Protein AF-A0A965CJX2-F1 (afdb_monomer_lite)

Structure (mmCIF, N/CA/C/O backbone):
data_AF-A0A965CJX2-F1
#
_entry.id   AF-A0A965CJX2-F1
#
loop_
_atom_site.group_PDB
_atom_site.id
_atom_site.type_symbol
_atom_site.label_atom_id
_atom_site.label_alt_id
_atom_site.label_comp_id
_atom_site.label_asym_id
_atom_site.label_entity_id
_atom_site.label_seq_id
_atom_site.pdbx_PDB_ins_code
_atom_site.Cartn_x
_atom_site.Cartn_y
_atom_site.Cartn_z
_atom_site.occupancy
_atom_site.B_iso_or_equiv
_atom_site.auth_seq_id
_atom_site.auth_comp_id
_atom_site.auth_asym_id
_atom_site.auth_atom_id
_atom_site.pdbx_PDB_model_num
ATOM 1 N N . MET A 1 1 ? 26.390 -4.598 -11.675 1.00 34.66 1 MET A N 1
ATOM 2 C CA . MET A 1 1 ? 26.257 -5.973 -11.149 1.00 34.66 1 MET A CA 1
ATOM 3 C C . MET A 1 1 ? 25.516 -5.869 -9.832 1.00 34.66 1 MET A C 1
ATOM 5 O O . MET A 1 1 ? 26.061 -5.291 -8.902 1.00 34.66 1 MET A O 1
ATOM 9 N N . SER A 1 2 ? 24.249 -6.276 -9.807 1.00 44.06 2 SER A N 1
ATOM 10 C CA . SER A 1 2 ? 23.392 -6.198 -8.620 1.00 44.06 2 SER A CA 1
ATOM 11 C C . SER A 1 2 ? 23.812 -7.259 -7.601 1.00 44.06 2 SER A C 1
ATOM 13 O O . SER A 1 2 ? 24.108 -8.387 -7.987 1.00 44.06 2 SER A O 1
ATOM 15 N N . ASP A 1 3 ? 23.876 -6.880 -6.325 1.00 39.28 3 ASP A N 1
ATOM 16 C CA . ASP A 1 3 ? 24.250 -7.756 -5.212 1.00 39.28 3 ASP A CA 1
ATOM 17 C C . ASP A 1 3 ? 23.237 -8.916 -5.068 1.00 39.28 3 ASP A C 1
ATOM 19 O O . ASP A 1 3 ? 22.048 -8.654 -4.859 1.00 39.28 3 ASP A O 1
ATOM 23 N N . PRO A 1 4 ? 23.661 -10.191 -5.164 1.00 43.41 4 PRO A N 1
ATOM 24 C CA . PRO A 1 4 ? 22.773 -11.342 -5.000 1.00 43.41 4 PRO A CA 1
ATOM 25 C C . PRO A 1 4 ? 22.139 -11.448 -3.599 1.00 43.41 4 PRO A C 1
ATOM 27 O O . PRO A 1 4 ? 21.150 -12.161 -3.438 1.00 43.41 4 PRO A O 1
ATOM 30 N N . HIS A 1 5 ? 22.626 -10.711 -2.593 1.00 48.47 5 HIS A N 1
ATOM 31 C CA . HIS A 1 5 ? 22.020 -10.661 -1.258 1.00 48.47 5 HIS A CA 1
ATOM 32 C C . HIS A 1 5 ? 20.822 -9.704 -1.138 1.00 48.47 5 HIS A C 1
ATOM 34 O O . HIS A 1 5 ? 20.085 -9.774 -0.148 1.00 48.47 5 HIS A O 1
ATOM 40 N N . LEU A 1 6 ? 20.559 -8.851 -2.140 1.00 49.12 6 LEU A N 1
ATOM 41 C CA . LEU A 1 6 ? 19.466 -7.868 -2.085 1.00 49.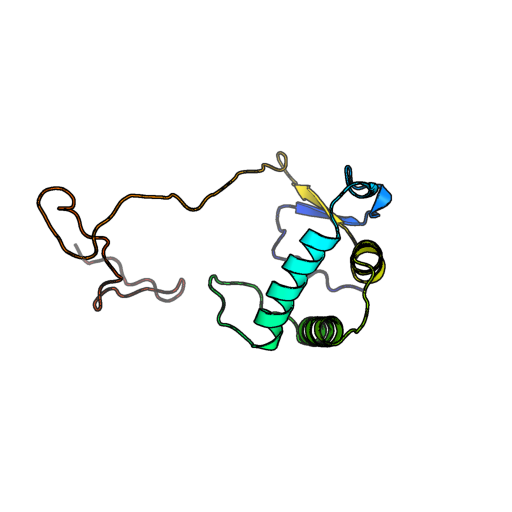12 6 LEU A CA 1
ATOM 42 C C . LEU A 1 6 ? 18.064 -8.515 -2.042 1.00 49.12 6 LEU A C 1
ATOM 44 O O . LEU A 1 6 ? 17.111 -7.897 -1.569 1.00 49.12 6 LEU A O 1
ATOM 48 N N . TYR A 1 7 ? 17.940 -9.775 -2.479 1.00 50.34 7 TYR A N 1
ATOM 49 C CA . TYR A 1 7 ? 16.669 -10.500 -2.611 1.00 50.34 7 TYR A CA 1
ATOM 50 C C . TYR A 1 7 ? 16.459 -11.604 -1.566 1.00 50.34 7 TYR A C 1
ATOM 52 O O . TYR A 1 7 ? 15.606 -12.469 -1.748 1.00 50.34 7 TYR A O 1
ATOM 60 N N . SER A 1 8 ? 17.161 -11.563 -0.424 1.00 46.91 8 SER A N 1
ATOM 61 C CA . SER A 1 8 ? 17.016 -12.576 0.642 1.00 46.91 8 SER A CA 1
ATOM 62 C C . SER A 1 8 ? 15.588 -12.712 1.212 1.00 46.91 8 SER A C 1
ATOM 64 O O . SER A 1 8 ? 15.339 -13.618 1.996 1.00 46.91 8 SER A O 1
ATOM 66 N N . ALA A 1 9 ? 14.663 -11.799 0.887 1.00 54.06 9 ALA A N 1
ATOM 67 C CA . ALA A 1 9 ? 13.250 -11.881 1.277 1.00 54.06 9 ALA A CA 1
ATOM 68 C C . ALA A 1 9 ? 12.400 -12.767 0.342 1.00 54.06 9 ALA A C 1
ATOM 70 O O . ALA A 1 9 ? 11.237 -13.012 0.641 1.00 54.06 9 ALA A O 1
ATOM 71 N N . LEU A 1 10 ? 12.959 -13.241 -0.774 1.00 62.50 10 LEU A N 1
ATOM 72 C CA . LEU A 1 10 ? 12.283 -14.080 -1.766 1.00 62.50 10 LEU A CA 1
ATOM 73 C C . LEU A 1 10 ? 12.950 -15.458 -1.855 1.00 62.50 10 LEU A C 1
ATOM 75 O O . LEU A 1 10 ? 13.205 -15.965 -2.939 1.00 62.50 10 LEU A O 1
ATOM 79 N N . ILE A 1 11 ? 13.263 -16.077 -0.712 1.00 68.50 11 ILE A N 1
ATOM 80 C CA . ILE A 1 11 ? 13.914 -17.403 -0.679 1.00 68.50 11 ILE A CA 1
ATOM 81 C C . ILE A 1 11 ? 13.111 -18.446 -1.483 1.00 68.50 11 ILE A C 1
ATOM 83 O O . ILE A 1 11 ? 13.707 -19.330 -2.104 1.00 68.50 11 ILE A O 1
ATOM 87 N N . ASP A 1 12 ? 11.790 -18.271 -1.573 1.00 83.62 12 ASP A N 1
ATOM 88 C CA . ASP A 1 12 ? 10.862 -19.187 -2.244 1.00 83.62 12 ASP A CA 1
ATOM 89 C C . ASP A 1 12 ? 10.286 -18.661 -3.571 1.00 83.62 12 ASP A C 1
ATOM 91 O O . ASP A 1 12 ? 9.309 -19.211 -4.085 1.00 83.62 12 ASP A O 1
ATOM 95 N N . ALA A 1 13 ? 10.886 -17.622 -4.159 1.00 89.75 13 ALA A N 1
ATOM 96 C CA . ALA A 1 13 ? 10.461 -17.097 -5.454 1.00 89.75 13 ALA A CA 1
ATOM 97 C C . ALA A 1 13 ? 11.639 -16.642 -6.324 1.00 89.75 13 ALA A C 1
ATOM 99 O O . ALA A 1 13 ? 12.656 -16.157 -5.837 1.00 89.75 13 ALA A O 1
ATOM 100 N N . GLU A 1 14 ? 11.479 -16.776 -7.634 1.00 91.06 14 GLU A N 1
ATOM 101 C CA . GLU A 1 14 ? 12.372 -16.219 -8.643 1.00 91.06 14 GLU A CA 1
ATOM 102 C C . GLU A 1 14 ? 11.806 -14.895 -9.166 1.00 91.06 14 GLU A C 1
ATOM 104 O O . GLU A 1 14 ? 10.589 -14.689 -9.208 1.00 91.06 14 GLU A O 1
ATOM 109 N N . LEU A 1 15 ? 12.699 -13.980 -9.546 1.00 93.00 15 LEU A N 1
ATOM 110 C CA . LEU A 1 15 ? 12.342 -12.709 -10.167 1.00 93.00 15 LEU A CA 1
ATOM 111 C C . LEU A 1 15 ? 12.770 -12.717 -11.628 1.00 93.00 15 LEU A C 1
ATOM 113 O O . LEU A 1 15 ? 13.961 -12.781 -11.928 1.00 93.00 15 LEU A O 1
ATOM 117 N N . GLU A 1 16 ? 11.803 -12.587 -12.526 1.00 93.19 16 GLU A N 1
ATOM 118 C CA . GLU A 1 16 ? 12.041 -12.467 -13.961 1.00 93.19 16 GLU A CA 1
ATOM 119 C C . GLU A 1 16 ? 11.791 -11.009 -14.388 1.00 93.19 16 GLU A C 1
ATOM 121 O O . GLU A 1 16 ? 10.675 -10.513 -14.201 1.00 93.19 16 GLU A O 1
ATOM 126 N N . PRO A 1 17 ? 12.793 -10.283 -14.923 1.00 94.75 17 PRO A N 1
ATOM 127 C CA . PRO A 1 17 ? 12.564 -8.959 -15.496 1.00 94.75 17 PRO A CA 1
ATOM 128 C C . PRO A 1 17 ? 11.501 -9.019 -16.597 1.00 94.75 17 PRO A C 1
ATOM 130 O O . PRO A 1 17 ? 11.506 -9.930 -17.421 1.00 94.75 17 PRO A O 1
ATOM 133 N N . THR A 1 18 ? 10.609 -8.036 -16.638 1.00 95.56 18 THR A N 1
ATOM 134 C CA . THR A 1 18 ? 9.604 -7.895 -17.698 1.00 95.56 18 THR A CA 1
ATOM 135 C C . THR A 1 18 ? 9.471 -6.427 -18.092 1.00 95.56 18 THR A C 1
ATOM 137 O O . THR A 1 18 ? 10.103 -5.550 -17.507 1.00 95.56 18 THR A O 1
ATOM 140 N N . ASP A 1 19 ? 8.616 -6.155 -19.069 1.00 96.12 19 ASP A N 1
ATOM 141 C CA . ASP A 1 19 ? 8.222 -4.814 -19.471 1.00 96.12 19 ASP A CA 1
ATOM 142 C C . ASP A 1 19 ? 6.775 -4.515 -19.072 1.00 96.12 19 ASP A C 1
ATOM 144 O O . ASP A 1 19 ? 5.930 -5.412 -18.993 1.00 96.12 19 ASP A O 1
ATOM 148 N N . PHE A 1 20 ? 6.462 -3.230 -18.906 1.00 96.94 20 PHE A N 1
ATOM 149 C CA . PHE A 1 20 ? 5.110 -2.759 -18.592 1.00 96.94 20 PHE A CA 1
ATOM 150 C C . PHE A 1 20 ? 4.062 -3.162 -19.640 1.00 96.94 20 PHE A C 1
ATOM 152 O O . PHE A 1 20 ? 2.916 -3.430 -19.296 1.00 96.94 20 PHE A O 1
ATOM 159 N N . HIS A 1 21 ? 4.438 -3.269 -20.919 1.00 94.81 21 HIS A N 1
ATOM 160 C CA . HIS A 1 21 ? 3.507 -3.687 -21.974 1.00 94.81 21 HIS A CA 1
ATOM 161 C C . HIS A 1 21 ? 3.062 -5.155 -21.849 1.00 94.81 21 HIS A C 1
ATOM 163 O O . HIS A 1 21 ? 2.014 -5.513 -22.381 1.00 94.81 21 HIS A O 1
ATOM 169 N N . ASN A 1 22 ? 3.824 -5.984 -21.127 1.00 95.75 22 ASN A N 1
ATOM 170 C CA . ASN A 1 22 ? 3.473 -7.376 -20.839 1.00 95.75 22 ASN A CA 1
ATOM 171 C C . ASN A 1 22 ? 2.567 -7.514 -19.606 1.00 95.75 22 ASN A C 1
ATOM 173 O O . ASN A 1 22 ? 2.073 -8.605 -19.320 1.00 95.75 22 ASN A O 1
ATOM 177 N N . MET A 1 23 ? 2.336 -6.429 -18.860 1.00 95.12 23 MET A N 1
ATOM 178 C CA . MET A 1 23 ? 1.441 -6.429 -17.709 1.00 95.12 23 MET A CA 1
ATOM 179 C C . MET A 1 23 ? -0.006 -6.269 -18.178 1.00 95.12 23 MET A C 1
ATOM 181 O O . MET A 1 23 ? -0.408 -5.226 -18.702 1.00 95.12 23 MET A O 1
ATOM 185 N N . ALA A 1 24 ? -0.807 -7.314 -17.975 1.00 95.50 24 ALA A N 1
ATOM 186 C CA . ALA A 1 24 ? -2.232 -7.274 -18.275 1.00 95.50 24 ALA A CA 1
ATOM 187 C C . ALA A 1 24 ? -2.905 -6.105 -17.535 1.00 95.50 24 ALA A C 1
ATOM 189 O O . ALA A 1 24 ? -2.693 -5.910 -16.342 1.00 95.50 24 ALA A O 1
ATOM 190 N N . GLY A 1 25 ? -3.708 -5.321 -18.256 1.00 96.00 25 GLY A N 1
ATOM 191 C CA . GLY A 1 25 ? -4.410 -4.159 -17.706 1.00 96.00 25 GLY A CA 1
ATOM 192 C C . GLY A 1 25 ? -3.606 -2.856 -17.688 1.00 96.00 25 GLY A C 1
ATOM 193 O O . GLY A 1 25 ? -4.236 -1.804 -17.675 1.00 96.00 25 GLY A O 1
ATOM 194 N N . TRP A 1 26 ? -2.268 -2.889 -17.815 1.00 97.19 26 TRP A N 1
ATOM 195 C CA . TRP A 1 26 ? -1.415 -1.697 -17.676 1.00 97.19 26 TRP A CA 1
ATOM 196 C C . TRP 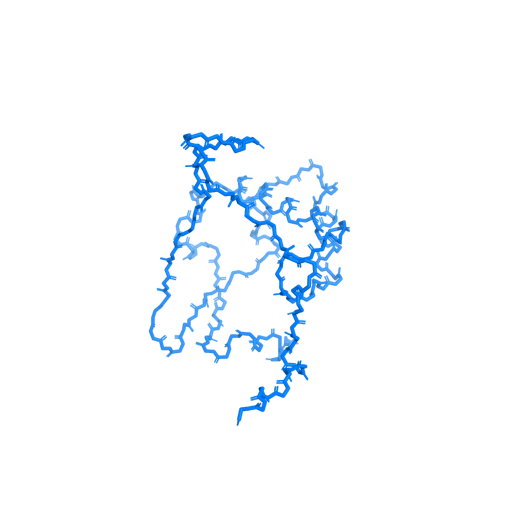A 1 26 ? -1.888 -0.514 -18.517 1.00 97.19 26 TRP A C 1
ATOM 198 O O . TRP A 1 26 ? -2.113 0.565 -17.997 1.00 97.19 26 TRP A O 1
ATOM 208 N N . ALA A 1 27 ? -2.123 -0.711 -19.817 1.00 96.44 27 ALA A N 1
ATOM 209 C CA . ALA A 1 27 ? -2.488 0.388 -20.712 1.00 96.44 27 ALA A CA 1
ATOM 210 C C . ALA A 1 27 ? -3.803 1.109 -20.347 1.00 96.44 27 ALA A C 1
ATOM 212 O O . ALA A 1 27 ? -3.981 2.251 -20.770 1.00 96.44 27 ALA A O 1
ATOM 213 N N . HIS A 1 28 ? -4.697 0.452 -19.602 1.00 96.88 28 HIS A N 1
ATOM 214 C CA . HIS A 1 28 ? -6.030 0.951 -19.251 1.00 96.88 28 HIS A CA 1
ATOM 215 C C . HIS A 1 28 ? -6.164 1.325 -17.768 1.00 96.88 28 HIS A C 1
ATOM 217 O O . HIS A 1 28 ? -7.237 1.764 -17.364 1.00 96.88 28 HIS A O 1
ATOM 223 N N . ASP A 1 29 ? -5.112 1.135 -16.968 1.00 96.75 29 ASP A N 1
ATOM 224 C CA . ASP A 1 29 ? -5.143 1.389 -15.529 1.00 96.75 29 ASP A CA 1
ATOM 225 C C . ASP A 1 29 ? -5.206 2.894 -15.202 1.00 96.75 29 ASP A C 1
ATOM 227 O O . ASP A 1 29 ? -4.748 3.744 -15.983 1.00 96.75 29 ASP A O 1
ATOM 231 N N . ASP A 1 30 ? -5.735 3.240 -14.027 1.00 97.88 30 ASP A N 1
ATOM 232 C CA . ASP A 1 30 ? -5.721 4.620 -13.535 1.00 97.88 30 ASP A CA 1
ATOM 233 C C . ASP A 1 30 ? -4.395 4.934 -12.834 1.00 97.88 30 ASP A C 1
ATOM 235 O O . ASP A 1 30 ? -4.239 4.917 -11.611 1.00 97.88 30 ASP A O 1
ATOM 239 N N . HIS A 1 31 ? -3.410 5.294 -13.649 1.00 98.19 31 HIS A N 1
ATOM 240 C CA . HIS A 1 31 ? -2.080 5.640 -13.168 1.00 98.19 31 HIS A CA 1
ATOM 241 C C . HIS A 1 31 ? -2.077 6.894 -12.282 1.00 98.19 31 HIS A C 1
ATOM 243 O O . HIS A 1 31 ? -1.136 7.080 -11.510 1.00 98.19 31 HIS A O 1
ATOM 249 N N . ARG A 1 32 ? -3.090 7.773 -12.381 1.00 97.88 32 ARG A N 1
ATOM 250 C CA . ARG A 1 32 ? -3.184 8.974 -11.533 1.00 97.88 32 ARG A CA 1
ATOM 251 C C . ARG A 1 32 ? -3.518 8.586 -10.100 1.00 97.88 32 ARG A C 1
ATOM 253 O O . ARG A 1 32 ? -2.950 9.176 -9.179 1.00 97.88 32 ARG A O 1
ATOM 260 N N . ASP A 1 33 ? -4.387 7.598 -9.913 1.00 97.75 33 ASP A N 1
ATOM 261 C CA . ASP A 1 33 ? -4.725 7.086 -8.586 1.00 97.75 33 ASP A CA 1
ATOM 262 C C . ASP A 1 33 ? -3.517 6.386 -7.946 1.00 97.75 33 ASP A C 1
ATOM 264 O O . ASP A 1 33 ? -3.068 6.768 -6.862 1.00 97.75 33 ASP A O 1
ATOM 268 N N . ALA A 1 34 ? -2.868 5.477 -8.683 1.00 96.94 34 ALA A N 1
ATOM 269 C CA . ALA A 1 34 ? -1.636 4.822 -8.236 1.00 96.94 34 ALA A CA 1
ATOM 270 C C . ALA A 1 34 ? -0.526 5.829 -7.870 1.00 96.94 34 ALA A C 1
ATOM 272 O O . ALA A 1 34 ? 0.152 5.687 -6.848 1.00 96.94 34 ALA A O 1
ATOM 273 N N . PHE A 1 35 ? -0.351 6.883 -8.673 1.00 98.00 35 PHE A N 1
ATOM 274 C CA . PHE A 1 35 ? 0.623 7.939 -8.395 1.00 98.00 35 PHE A CA 1
ATOM 275 C C . PHE A 1 35 ? 0.246 8.775 -7.166 1.00 98.00 35 PHE A C 1
ATOM 277 O O . PHE A 1 35 ? 1.109 9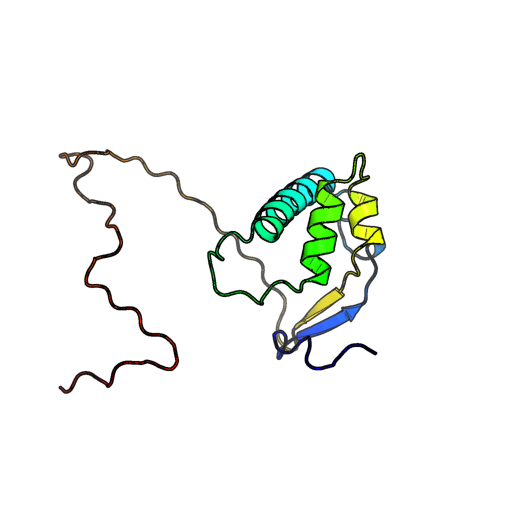.107 -6.357 1.00 98.00 35 PHE A O 1
ATOM 284 N N . THR A 1 36 ? -1.041 9.054 -6.963 1.00 97.56 36 THR A N 1
ATOM 285 C CA . THR A 1 36 ? -1.534 9.736 -5.759 1.00 97.56 36 THR A CA 1
ATOM 286 C C . THR A 1 36 ? -1.219 8.930 -4.495 1.00 97.56 36 THR A C 1
ATOM 288 O O . THR A 1 36 ? -0.777 9.492 -3.490 1.00 97.56 36 THR A O 1
ATOM 291 N N . VAL A 1 37 ? -1.380 7.604 -4.542 1.00 96.88 37 VAL A N 1
ATOM 292 C CA . VAL A 1 37 ? -0.983 6.703 -3.448 1.00 96.88 37 VAL A CA 1
ATOM 293 C C . VAL A 1 37 ? 0.533 6.719 -3.241 1.00 96.88 37 VAL A C 1
ATOM 295 O O . VAL A 1 37 ? 0.988 6.826 -2.100 1.00 96.88 37 VAL A O 1
ATOM 298 N N . PHE A 1 38 ? 1.322 6.695 -4.320 1.00 97.06 38 PHE A N 1
ATOM 299 C CA . PHE A 1 38 ? 2.779 6.811 -4.235 1.00 97.06 38 PHE A CA 1
ATOM 300 C C . PHE A 1 38 ? 3.213 8.096 -3.512 1.00 97.06 38 PHE A C 1
ATOM 302 O O . PHE A 1 38 ? 4.070 8.034 -2.631 1.00 97.06 38 PHE A O 1
ATOM 309 N N . LEU A 1 39 ? 2.599 9.247 -3.816 1.00 97.38 39 LEU A N 1
ATOM 310 C CA . LEU A 1 39 ? 2.919 10.521 -3.160 1.00 97.38 39 LEU A CA 1
ATOM 311 C C . LEU A 1 39 ? 2.654 10.490 -1.646 1.00 97.38 39 LEU A C 1
ATOM 313 O O . LEU A 1 39 ? 3.466 11.009 -0.881 1.00 97.38 39 LEU A O 1
ATOM 317 N N . LYS A 1 40 ? 1.585 9.820 -1.192 1.00 96.75 40 LYS A N 1
ATOM 318 C CA . LYS A 1 40 ? 1.322 9.621 0.248 1.00 96.75 40 LYS A CA 1
ATOM 319 C C . LYS A 1 40 ? 2.439 8.820 0.923 1.00 96.75 40 LYS A C 1
ATOM 321 O O . LYS A 1 40 ? 2.866 9.151 2.027 1.00 96.75 40 LYS A O 1
ATOM 326 N N . SER A 1 41 ? 2.935 7.771 0.263 1.00 93.81 41 SER A N 1
ATOM 327 C CA . SER A 1 41 ? 4.090 7.014 0.760 1.00 93.81 41 SER A CA 1
ATOM 328 C C . SER A 1 41 ? 5.377 7.842 0.727 1.00 93.81 41 SER A C 1
ATOM 330 O O . SER A 1 41 ? 6.151 7.789 1.679 1.00 93.81 41 SER A O 1
ATOM 332 N N . ALA A 1 42 ? 5.600 8.630 -0.327 1.00 96.25 42 ALA A N 1
ATOM 333 C CA . ALA A 1 42 ? 6.757 9.511 -0.449 1.00 96.25 42 ALA A CA 1
ATOM 334 C C . ALA A 1 42 ? 6.813 10.537 0.693 1.00 96.25 42 ALA A C 1
ATOM 336 O O . ALA A 1 42 ? 7.870 10.707 1.296 1.00 96.25 42 ALA A O 1
ATOM 337 N N . GLU A 1 43 ? 5.681 11.158 1.040 1.00 97.12 43 GLU A N 1
ATOM 338 C CA . GLU A 1 43 ? 5.572 12.084 2.174 1.00 97.12 43 GLU A CA 1
ATOM 339 C C . GLU A 1 43 ? 5.970 11.396 3.488 1.00 97.12 43 GLU A C 1
ATOM 341 O O . GLU A 1 43 ? 6.885 11.851 4.175 1.00 97.12 43 GLU A O 1
ATOM 346 N N . ALA A 1 44 ? 5.370 10.240 3.793 1.00 94.38 44 ALA A N 1
ATOM 347 C CA . ALA A 1 44 ? 5.687 9.480 5.003 1.00 94.38 44 ALA A CA 1
ATOM 348 C C . ALA A 1 44 ? 7.173 9.076 5.083 1.00 94.38 44 ALA A C 1
ATOM 350 O O . ALA A 1 44 ? 7.783 9.135 6.155 1.00 94.38 44 ALA A O 1
ATOM 351 N N . ILE A 1 45 ? 7.769 8.703 3.945 1.00 93.75 45 ILE A N 1
ATOM 352 C CA . ILE A 1 45 ? 9.190 8.361 3.832 1.00 93.75 45 ILE A CA 1
ATOM 353 C C . ILE A 1 45 ? 10.069 9.587 4.086 1.00 93.75 45 ILE A C 1
ATOM 355 O O . ILE A 1 45 ? 11.044 9.492 4.833 1.00 93.75 45 ILE A O 1
ATOM 359 N N . VAL A 1 46 ? 9.765 10.734 3.482 1.00 96.38 46 VAL A N 1
ATOM 360 C CA . VAL A 1 46 ? 10.555 11.962 3.655 1.00 96.38 46 VAL A CA 1
ATOM 361 C C . VAL A 1 46 ? 10.474 12.461 5.096 1.00 96.38 46 VAL A C 1
ATOM 363 O O . VAL A 1 46 ? 11.505 12.780 5.687 1.00 96.38 46 VAL A O 1
ATOM 366 N N . GLU A 1 47 ? 9.285 12.424 5.692 1.00 95.69 47 GLU A N 1
ATOM 367 C CA . GLU A 1 47 ? 9.042 12.825 7.081 1.00 95.69 47 GLU A CA 1
ATOM 368 C C . GLU A 1 47 ? 9.567 11.829 8.120 1.00 95.69 47 GLU A C 1
ATOM 370 O O . GLU A 1 47 ? 9.594 12.145 9.308 1.00 95.69 47 GLU A O 1
ATOM 375 N N . ARG A 1 48 ? 10.005 10.635 7.696 1.00 91.56 48 ARG A N 1
ATOM 376 C CA . ARG A 1 48 ? 10.446 9.552 8.591 1.00 91.56 48 ARG A CA 1
ATOM 377 C C . ARG A 1 48 ? 9.365 9.180 9.605 1.00 91.56 48 ARG A C 1
ATOM 379 O O . ARG A 1 48 ? 9.660 8.972 10.784 1.00 91.56 48 ARG A O 1
ATOM 386 N N . ARG A 1 49 ? 8.113 9.098 9.144 1.00 92.00 49 ARG A N 1
ATOM 387 C CA . ARG A 1 49 ? 7.014 8.615 9.985 1.00 92.00 49 ARG A CA 1
ATOM 388 C C . ARG A 1 49 ? 7.363 7.212 10.505 1.00 92.00 49 ARG A C 1
ATOM 390 O O . ARG A 1 49 ? 7.953 6.430 9.758 1.00 92.00 49 ARG A O 1
ATOM 397 N N . PRO A 1 50 ? 7.043 6.901 11.771 1.00 85.19 50 PRO A N 1
ATOM 398 C CA . PRO A 1 50 ? 7.340 5.595 12.339 1.00 85.19 50 PRO A CA 1
ATOM 399 C C . PRO A 1 50 ? 6.613 4.499 11.558 1.00 85.19 50 PRO A C 1
ATOM 401 O O . PRO A 1 50 ? 5.439 4.647 11.207 1.00 85.19 50 PRO A O 1
ATOM 404 N N . ASP A 1 51 ? 7.308 3.393 11.307 1.00 79.12 51 ASP A N 1
ATOM 405 C CA . ASP A 1 51 ? 6.716 2.248 10.632 1.00 79.12 51 ASP A CA 1
ATOM 406 C C . ASP A 1 51 ? 5.620 1.622 11.504 1.00 79.12 51 ASP A C 1
ATOM 408 O O . ASP A 1 51 ? 5.825 1.322 12.680 1.00 79.12 51 ASP A O 1
ATOM 412 N N . LEU A 1 52 ? 4.454 1.364 10.908 1.00 76.75 52 LEU A N 1
ATOM 413 C CA . LEU A 1 52 ? 3.352 0.663 11.583 1.00 76.75 52 LEU A CA 1
ATOM 414 C C . LEU A 1 52 ? 3.630 -0.841 11.759 1.00 76.75 52 LEU A C 1
ATOM 416 O O . LEU A 1 52 ? 2.970 -1.515 12.545 1.00 76.75 52 LEU A O 1
ATOM 420 N N . ARG A 1 53 ? 4.585 -1.379 10.994 1.00 73.56 53 ARG A N 1
ATOM 421 C CA . ARG A 1 53 ? 4.987 -2.789 10.973 1.00 73.56 53 ARG A CA 1
ATOM 422 C C . ARG A 1 53 ? 6.464 -2.890 10.627 1.00 73.56 53 ARG A C 1
ATOM 424 O O . ARG A 1 53 ? 6.944 -2.095 9.827 1.00 73.56 53 ARG A O 1
ATOM 431 N N . ALA A 1 54 ? 7.160 -3.885 11.174 1.00 67.88 54 ALA A N 1
ATOM 432 C CA . ALA A 1 54 ? 8.564 -4.122 10.849 1.00 67.88 54 ALA A CA 1
ATOM 433 C C . ALA A 1 54 ? 8.744 -4.240 9.325 1.00 67.88 54 ALA A C 1
ATOM 435 O O . ALA A 1 54 ? 8.178 -5.126 8.681 1.00 67.88 54 ALA A O 1
ATOM 436 N N . ALA A 1 55 ? 9.508 -3.315 8.755 1.00 71.75 55 ALA A N 1
ATOM 437 C CA . ALA A 1 55 ? 9.799 -3.244 7.335 1.00 71.75 55 ALA A CA 1
ATOM 438 C C . ALA A 1 55 ? 11.313 -3.166 7.117 1.00 71.75 55 ALA A C 1
ATOM 440 O O . ALA A 1 55 ? 12.098 -2.948 8.041 1.00 71.75 55 ALA A O 1
ATOM 441 N N . ARG A 1 56 ? 11.744 -3.369 5.870 1.00 77.81 56 ARG A N 1
ATOM 442 C CA . ARG A 1 56 ? 13.125 -3.071 5.481 1.00 77.81 56 ARG A CA 1
ATOM 443 C C . ARG A 1 56 ? 13.332 -1.560 5.589 1.00 77.81 56 ARG A C 1
ATOM 445 O O . ARG A 1 56 ? 12.489 -0.793 5.130 1.00 77.81 56 ARG A O 1
ATOM 452 N N . ASN A 1 57 ? 14.484 -1.148 6.115 1.00 83.00 57 ASN A N 1
ATOM 453 C CA . ASN A 1 57 ? 14.873 0.258 6.115 1.00 83.00 57 ASN A CA 1
ATOM 454 C C . ASN A 1 57 ? 14.840 0.820 4.690 1.00 83.00 57 ASN A C 1
ATOM 456 O O . ASN A 1 57 ? 15.420 0.232 3.775 1.00 83.00 57 ASN A O 1
ATOM 460 N N . VAL A 1 58 ? 14.204 1.978 4.520 1.00 86.88 58 VAL A N 1
ATOM 461 C CA . VAL A 1 58 ? 14.177 2.681 3.235 1.00 86.88 58 VAL A CA 1
ATOM 462 C C . VAL A 1 58 ? 15.581 3.209 2.917 1.00 86.88 58 VAL A C 1
ATOM 464 O O . VAL A 1 58 ? 16.096 4.036 3.681 1.00 86.88 58 VAL A O 1
ATOM 467 N N . PRO A 1 59 ? 16.212 2.779 1.805 1.00 91.00 59 PRO A N 1
ATOM 468 C CA . PRO A 1 59 ? 17.533 3.263 1.426 1.00 91.00 59 PRO A CA 1
ATOM 469 C C . PRO A 1 59 ? 17.523 4.770 1.160 1.00 91.00 59 PRO A C 1
ATOM 471 O O . PRO A 1 59 ? 16.591 5.300 0.553 1.00 91.00 59 PRO A O 1
ATOM 474 N N . GLU A 1 60 ? 18.594 5.464 1.542 1.00 93.81 60 GLU A N 1
ATOM 475 C CA . GLU A 1 60 ? 18.698 6.917 1.351 1.00 93.81 60 GLU A CA 1
ATOM 476 C C . GLU A 1 60 ? 18.528 7.379 -0.112 1.00 93.81 60 GLU A C 1
ATOM 478 O O . GLU A 1 60 ? 17.851 8.383 -0.334 1.00 93.81 60 GLU A O 1
ATOM 483 N N . PRO A 1 61 ? 19.031 6.658 -1.139 1.00 94.88 61 PRO A N 1
ATOM 484 C CA . PRO A 1 61 ? 18.737 7.005 -2.530 1.00 94.88 61 PRO A CA 1
ATOM 485 C C . PRO A 1 61 ? 17.237 7.032 -2.852 1.00 94.88 61 PRO A C 1
ATOM 487 O O . PRO A 1 61 ? 16.786 7.928 -3.559 1.00 94.88 61 PRO A O 1
ATOM 490 N N . PHE A 1 62 ? 16.454 6.100 -2.295 1.00 93.94 62 PHE A N 1
ATOM 491 C CA . PHE A 1 62 ? 15.006 6.064 -2.504 1.00 93.94 62 PHE A CA 1
ATOM 492 C C . PHE A 1 62 ? 14.303 7.221 -1.787 1.00 93.94 62 PHE A C 1
ATOM 494 O O . PHE A 1 62 ? 13.369 7.810 -2.324 1.00 93.94 62 PHE A O 1
ATOM 501 N N . ARG A 1 63 ? 14.787 7.608 -0.600 1.00 95.81 63 ARG A N 1
ATOM 502 C CA . ARG A 1 63 ? 14.281 8.786 0.119 1.00 95.81 63 ARG A CA 1
ATOM 503 C C . ARG A 1 63 ? 14.500 10.075 -0.673 1.00 95.81 63 ARG A C 1
ATOM 505 O O . ARG A 1 63 ? 13.587 10.891 -0.760 1.00 95.81 63 ARG A O 1
ATOM 512 N N . ARG A 1 64 ? 15.681 10.252 -1.275 1.00 97.19 64 ARG A N 1
ATOM 513 C CA . ARG A 1 64 ? 15.951 11.403 -2.152 1.00 97.19 64 ARG A CA 1
ATOM 514 C C . ARG A 1 64 ? 15.038 11.409 -3.374 1.00 97.19 64 ARG A C 1
ATOM 516 O O . ARG A 1 64 ? 14.421 12.430 -3.645 1.00 97.19 64 ARG A O 1
ATOM 523 N N . PHE A 1 65 ? 14.881 10.264 -4.034 1.00 96.94 65 PHE A N 1
ATOM 524 C CA . PHE A 1 65 ? 13.951 10.111 -5.155 1.00 96.94 65 PHE A CA 1
ATOM 525 C C . PHE A 1 65 ? 12.503 10.482 -4.775 1.00 96.94 65 PHE A C 1
ATOM 527 O O . PHE A 1 65 ? 11.827 11.201 -5.511 1.00 96.94 65 PHE A O 1
ATOM 534 N N . ALA A 1 66 ? 12.038 10.058 -3.596 1.00 97.19 66 ALA A N 1
ATOM 535 C CA . ALA A 1 66 ? 10.729 10.438 -3.066 1.00 97.19 66 ALA A CA 1
ATOM 536 C C . ALA A 1 66 ? 10.608 11.962 -2.860 1.00 97.19 66 ALA A C 1
ATOM 538 O O . ALA A 1 66 ? 9.622 12.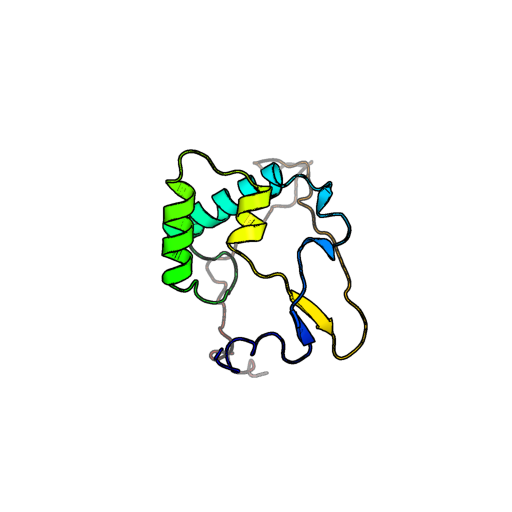563 -3.286 1.00 97.19 66 ALA A O 1
ATOM 539 N N . ALA A 1 67 ? 11.627 12.601 -2.276 1.00 97.88 67 ALA A N 1
ATOM 540 C CA . ALA A 1 67 ? 11.661 14.053 -2.086 1.00 97.88 67 ALA A CA 1
ATOM 541 C C . ALA A 1 67 ? 11.680 14.827 -3.416 1.00 97.88 67 ALA A C 1
ATOM 543 O O . ALA A 1 67 ? 10.985 15.830 -3.560 1.00 97.88 67 ALA A O 1
ATOM 544 N N . GLU A 1 68 ? 12.451 14.373 -4.402 1.00 97.25 68 GLU A N 1
ATOM 545 C CA . GLU A 1 68 ? 12.481 14.965 -5.744 1.00 97.25 68 GLU A CA 1
ATOM 546 C C . GLU A 1 68 ? 11.117 14.855 -6.431 1.00 97.25 68 GLU A C 1
ATOM 548 O O . GLU A 1 68 ? 10.639 15.826 -7.017 1.00 97.25 68 GLU A O 1
ATOM 553 N N . THR A 1 69 ? 10.456 13.703 -6.290 1.00 97.31 69 THR A N 1
ATOM 554 C CA . THR A 1 69 ? 9.120 13.466 -6.850 1.00 97.31 69 THR A CA 1
ATOM 555 C C . THR A 1 69 ? 8.078 14.412 -6.247 1.00 97.31 69 THR A C 1
ATOM 557 O O . THR A 1 69 ? 7.287 14.988 -6.989 1.00 97.31 69 THR A O 1
ATOM 560 N N . LEU A 1 70 ? 8.103 14.635 -4.926 1.00 97.38 70 LEU A N 1
ATOM 561 C CA . LEU A 1 70 ? 7.197 15.573 -4.243 1.00 97.38 70 LEU A CA 1
ATOM 562 C C . LEU A 1 70 ? 7.386 17.033 -4.690 1.00 97.38 70 LEU A C 1
ATOM 564 O O . LEU A 1 70 ? 6.435 17.808 -4.681 1.00 97.38 70 LEU A O 1
ATOM 568 N N . ASN A 1 71 ? 8.604 17.411 -5.086 1.00 96.44 71 ASN A N 1
ATOM 569 C CA . ASN A 1 71 ? 8.933 18.773 -5.517 1.00 96.44 71 ASN A CA 1
ATOM 570 C C . ASN A 1 71 ? 8.715 19.012 -7.024 1.00 96.44 71 ASN A C 1
ATOM 572 O O . ASN A 1 71 ? 8.889 20.136 -7.510 1.00 96.44 71 ASN A O 1
ATOM 576 N N . ALA A 1 72 ? 8.367 17.977 -7.788 1.00 93.94 72 ALA A N 1
ATOM 577 C CA . ALA A 1 72 ? 8.175 18.088 -9.225 1.00 93.94 72 ALA A CA 1
ATOM 578 C C . ALA A 1 72 ? 6.871 18.831 -9.564 1.00 93.94 72 ALA A C 1
ATOM 580 O O . ALA A 1 72 ? 5.805 18.550 -9.027 1.00 93.94 72 ALA A O 1
ATOM 581 N N . LYS A 1 73 ? 6.942 19.776 -10.510 1.00 88.44 73 LYS A N 1
ATOM 582 C CA . LYS A 1 73 ? 5.798 20.635 -10.875 1.00 88.44 73 LYS A CA 1
ATOM 583 C C . LYS A 1 73 ? 4.736 19.929 -11.713 1.00 88.44 73 LYS A C 1
ATOM 585 O O . LYS A 1 73 ? 3.559 20.269 -11.645 1.00 88.44 73 LYS A O 1
ATOM 590 N N . THR A 1 74 ? 5.151 19.012 -12.578 1.00 92.06 74 THR A N 1
ATOM 591 C CA . THR A 1 74 ? 4.249 18.279 -13.468 1.00 92.06 74 THR A CA 1
ATOM 592 C C . THR A 1 74 ? 4.851 16.916 -13.740 1.00 92.06 74 THR A C 1
ATOM 594 O O . THR A 1 74 ? 5.999 16.820 -14.172 1.00 92.06 74 THR A O 1
ATOM 597 N N . ILE A 1 75 ? 4.072 15.871 -13.481 1.00 94.75 75 ILE A N 1
ATOM 598 C CA . ILE A 1 75 ? 4.442 14.484 -13.729 1.00 94.75 75 ILE A CA 1
ATOM 599 C C . ILE A 1 75 ? 3.298 13.833 -14.501 1.00 94.75 75 ILE A C 1
ATOM 601 O O . ILE A 1 75 ? 2.145 13.924 -14.089 1.00 94.75 75 ILE A O 1
ATOM 605 N N . GLU A 1 76 ? 3.628 13.181 -15.617 1.00 97.69 76 GLU A N 1
ATOM 606 C CA . GLU A 1 76 ? 2.705 12.283 -16.313 1.00 97.69 76 GLU A CA 1
ATOM 607 C C . GLU A 1 76 ? 2.745 10.910 -15.614 1.00 97.69 76 GLU A C 1
ATOM 609 O O . GLU A 1 76 ? 3.792 10.253 -15.658 1.00 97.69 76 GLU A O 1
ATOM 614 N N . PRO A 1 77 ? 1.671 10.468 -14.932 1.00 97.69 77 PRO A N 1
ATOM 615 C CA . PRO A 1 77 ? 1.746 9.343 -13.996 1.00 97.69 77 PRO A CA 1
ATOM 616 C C . PRO A 1 77 ? 2.155 8.013 -14.621 1.00 97.69 77 PRO A C 1
ATOM 618 O O . PRO A 1 77 ? 2.951 7.275 -14.047 1.00 97.69 77 PRO A O 1
ATOM 621 N N . ARG A 1 78 ? 1.678 7.714 -15.831 1.00 97.81 78 ARG A N 1
ATOM 622 C CA . ARG A 1 78 ? 2.084 6.489 -16.527 1.00 97.81 78 ARG A CA 1
ATOM 623 C C . ARG A 1 78 ? 3.577 6.507 -16.861 1.00 97.81 78 ARG A C 1
ATOM 625 O O . ARG A 1 78 ? 4.294 5.556 -16.564 1.00 97.81 78 ARG A O 1
ATOM 632 N N . GLN A 1 79 ? 4.060 7.623 -17.412 1.00 97.56 79 GLN A N 1
ATOM 633 C CA . GLN A 1 79 ? 5.478 7.787 -17.750 1.00 97.56 79 GLN A CA 1
ATOM 634 C C . GLN A 1 79 ? 6.373 7.802 -16.508 1.00 97.56 79 GLN A C 1
ATOM 636 O O . GLN A 1 79 ? 7.535 7.413 -16.596 1.00 97.56 79 GLN A O 1
ATOM 641 N N . PHE A 1 80 ? 5.862 8.249 -15.359 1.00 97.75 80 PHE A N 1
ATOM 642 C CA . PHE A 1 80 ? 6.589 8.189 -14.095 1.00 97.75 80 PHE A CA 1
ATOM 643 C C . PHE A 1 80 ? 6.966 6.753 -13.740 1.00 97.75 80 PHE A C 1
ATOM 645 O O . PHE A 1 80 ? 8.140 6.486 -13.484 1.00 97.75 80 PHE A O 1
ATOM 652 N N . PHE A 1 81 ? 6.010 5.827 -13.779 1.00 97.81 81 PHE A N 1
ATOM 653 C CA . PHE A 1 81 ? 6.302 4.426 -13.497 1.00 97.81 81 PHE A CA 1
ATOM 654 C C . PHE A 1 81 ? 7.202 3.809 -14.574 1.00 97.81 81 PHE A C 1
ATOM 656 O O . PHE A 1 81 ? 8.223 3.215 -14.235 1.00 97.81 81 PHE A O 1
ATOM 663 N N . GLU A 1 82 ? 6.894 4.042 -15.855 1.00 97.56 82 GLU A N 1
ATOM 664 C CA . GLU A 1 82 ? 7.655 3.488 -16.988 1.00 97.56 82 GLU A CA 1
ATOM 665 C C . GLU A 1 82 ? 9.126 3.941 -17.026 1.00 97.56 82 GLU A C 1
ATOM 667 O O . GLU A 1 82 ? 9.980 3.203 -17.512 1.00 97.56 82 GLU A O 1
ATOM 672 N N . ARG A 1 83 ? 9.447 5.138 -16.514 1.00 96.56 83 ARG A N 1
ATOM 673 C CA . ARG A 1 83 ? 10.821 5.675 -16.510 1.00 96.56 83 ARG A CA 1
ATOM 674 C C . ARG A 1 83 ? 11.618 5.353 -15.254 1.00 96.56 83 ARG A C 1
ATOM 676 O O . ARG A 1 83 ? 12.840 5.269 -15.334 1.00 96.56 83 ARG A O 1
ATOM 683 N N . ASN A 1 84 ? 10.957 5.253 -14.102 1.00 96.75 84 ASN A N 1
ATOM 684 C CA . ASN A 1 84 ? 11.646 5.187 -12.810 1.00 96.75 84 ASN A CA 1
ATOM 685 C C . ASN A 1 84 ? 11.650 3.785 -12.191 1.00 96.75 84 ASN A C 1
ATOM 687 O O . ASN A 1 84 ? 12.356 3.561 -11.208 1.00 96.75 84 ASN A O 1
ATOM 691 N N . PHE A 1 85 ? 10.883 2.842 -12.745 1.00 96.12 85 PHE A N 1
ATOM 692 C CA . PHE A 1 85 ? 10.754 1.491 -12.211 1.00 96.12 85 PHE A CA 1
ATOM 693 C C . PHE A 1 85 ? 11.008 0.444 -13.292 1.00 96.12 85 PHE A C 1
ATOM 695 O O . PHE A 1 85 ? 10.711 0.640 -14.467 1.00 96.12 85 PHE A O 1
ATOM 702 N N . THR A 1 86 ? 11.532 -0.702 -12.867 1.00 95.50 86 THR A N 1
ATOM 703 C CA . THR A 1 86 ? 11.649 -1.899 -13.700 1.00 95.50 86 THR A CA 1
ATOM 704 C C . THR A 1 86 ? 10.693 -2.946 -13.143 1.00 95.50 86 THR A C 1
ATOM 706 O O . THR A 1 86 ? 10.854 -3.324 -11.978 1.00 95.50 86 THR A O 1
ATOM 709 N N . PRO A 1 87 ? 9.689 -3.400 -13.909 1.00 96.62 87 PRO A N 1
ATOM 710 C CA . PRO A 1 87 ? 8.782 -4.420 -13.424 1.00 96.62 87 PRO A CA 1
ATOM 711 C C . PRO A 1 87 ? 9.473 -5.788 -13.426 1.00 96.62 87 PRO A C 1
ATOM 713 O O . PRO A 1 87 ? 10.233 -6.135 -14.329 1.00 96.62 87 PRO A O 1
ATOM 716 N N . TYR A 1 88 ? 9.184 -6.576 -12.394 1.00 95.56 88 TYR A N 1
ATOM 717 C CA . TYR A 1 88 ? 9.619 -7.963 -12.275 1.00 95.56 88 TYR A CA 1
ATOM 718 C C . TYR A 1 88 ? 8.399 -8.844 -12.058 1.00 95.56 88 TYR A C 1
ATOM 720 O O . TYR A 1 88 ? 7.536 -8.542 -11.230 1.00 95.56 88 TYR A O 1
ATOM 728 N N . LYS A 1 89 ? 8.347 -9.962 -12.773 1.00 92.81 89 LYS A N 1
ATOM 729 C CA . LYS A 1 89 ? 7.408 -11.040 -12.507 1.00 92.81 89 LYS A CA 1
ATOM 730 C C . LYS A 1 89 ? 7.946 -11.880 -11.353 1.00 92.81 89 LYS A C 1
ATOM 732 O O . LYS A 1 89 ? 9.079 -12.351 -11.396 1.00 92.81 89 LYS A O 1
ATOM 737 N N . ILE A 1 90 ? 7.121 -12.058 -10.326 1.00 92.94 90 ILE A N 1
ATOM 738 C CA . ILE A 1 90 ? 7.429 -12.910 -9.175 1.00 92.94 90 ILE A CA 1
ATOM 739 C C . ILE A 1 90 ? 6.925 -14.319 -9.490 1.00 92.94 90 ILE A C 1
ATOM 741 O O . ILE A 1 90 ? 5.724 -14.513 -9.687 1.00 92.94 90 ILE A O 1
ATOM 745 N N . ILE A 1 91 ? 7.832 -15.293 -9.548 1.00 91.69 91 ILE A N 1
ATOM 746 C CA . ILE A 1 91 ? 7.534 -16.692 -9.871 1.00 91.69 91 ILE A CA 1
ATOM 747 C C . ILE A 1 91 ? 7.779 -17.542 -8.621 1.00 91.69 91 ILE A C 1
ATOM 749 O O . ILE A 1 91 ? 8.933 -17.765 -8.260 1.00 91.69 91 ILE A O 1
ATOM 753 N N . PRO A 1 92 ? 6.728 -18.019 -7.930 1.00 91.31 92 PRO A N 1
ATOM 754 C CA . PRO A 1 92 ? 6.894 -18.929 -6.802 1.00 91.31 92 PRO A CA 1
ATOM 755 C C . PRO A 1 92 ? 7.585 -20.226 -7.238 1.00 91.31 92 PRO A C 1
ATOM 757 O O . PRO A 1 92 ? 7.248 -20.784 -8.281 1.00 91.31 92 PRO A O 1
ATOM 760 N N . LYS A 1 93 ? 8.504 -20.752 -6.420 1.00 90.44 93 LYS A N 1
ATOM 761 C CA . LYS A 1 93 ? 9.137 -22.062 -6.678 1.00 90.44 93 LYS A CA 1
ATOM 762 C C . LYS A 1 93 ? 8.142 -23.221 -6.599 1.00 90.44 93 LYS A C 1
ATOM 764 O O . LYS A 1 93 ? 8.361 -24.269 -7.201 1.00 90.44 93 LYS A O 1
ATOM 769 N N . GLN A 1 94 ? 7.076 -23.050 -5.818 1.00 87.69 94 GLN A N 1
ATOM 770 C CA . GLN A 1 94 ? 5.994 -24.015 -5.651 1.00 87.69 94 GLN A CA 1
ATOM 771 C C . GLN A 1 94 ? 4.651 -23.285 -5.562 1.00 87.69 94 GLN A C 1
ATOM 773 O O . GLN A 1 94 ? 4.565 -22.193 -5.003 1.00 87.69 94 GLN A O 1
ATOM 778 N N . GLY A 1 95 ? 3.594 -23.916 -6.077 1.00 87.62 95 GLY A N 1
ATOM 779 C CA . GLY A 1 95 ? 2.243 -23.353 -6.070 1.00 87.62 95 GLY A CA 1
ATOM 780 C C . GLY A 1 95 ? 2.065 -22.177 -7.036 1.00 87.62 95 GLY A C 1
ATOM 781 O O . GLY A 1 95 ? 2.790 -22.034 -8.018 1.00 87.62 95 GLY A O 1
ATOM 782 N N . SER A 1 96 ? 1.060 -21.348 -6.767 1.00 89.06 96 SER A N 1
ATOM 783 C CA . SER A 1 96 ? 0.744 -20.138 -7.530 1.00 89.06 96 SER A CA 1
ATOM 784 C C . SER A 1 96 ? 0.551 -18.951 -6.590 1.00 89.06 96 SER A C 1
ATOM 786 O O . SER A 1 96 ? 0.304 -19.130 -5.398 1.00 89.06 96 SER A O 1
ATOM 788 N N . GLY A 1 97 ? 0.615 -17.730 -7.129 1.00 86.75 97 GLY A N 1
ATOM 789 C CA . GLY A 1 97 ? 0.197 -16.541 -6.385 1.00 86.75 97 GLY A CA 1
ATOM 790 C C . GLY A 1 97 ? -1.265 -16.649 -5.936 1.00 86.75 97 GLY A C 1
ATOM 791 O O . GLY A 1 97 ? -2.089 -17.259 -6.620 1.00 86.75 97 GLY A O 1
ATOM 792 N N . PHE A 1 98 ? -1.580 -16.059 -4.785 1.00 89.56 98 PHE A N 1
ATOM 793 C CA . PHE A 1 98 ? -2.924 -16.029 -4.216 1.00 89.56 98 PHE A CA 1
ATOM 794 C C . PHE A 1 98 ? -3.217 -14.628 -3.681 1.00 89.56 98 PHE A C 1
ATOM 796 O O . PHE A 1 98 ? -2.401 -14.059 -2.957 1.00 89.56 98 PHE A O 1
ATOM 803 N N . LEU A 1 99 ? -4.364 -14.066 -4.062 1.00 93.31 99 LEU A N 1
ATOM 804 C CA . LEU A 1 99 ? -4.792 -12.727 -3.668 1.00 93.31 99 LEU A CA 1
ATOM 805 C C . LEU A 1 99 ? -5.939 -12.831 -2.662 1.00 93.31 99 LEU A C 1
ATOM 807 O O . LEU A 1 99 ? -6.946 -13.485 -2.928 1.00 93.31 99 LEU A O 1
ATOM 811 N N . THR A 1 100 ? -5.794 -12.146 -1.532 1.00 95.50 100 THR A N 1
ATOM 812 C CA . THR A 1 100 ? -6.850 -11.953 -0.534 1.00 95.50 100 THR A CA 1
ATOM 813 C C . THR A 1 100 ? -7.187 -10.470 -0.403 1.00 95.50 100 THR A C 1
ATOM 815 O O . THR A 1 100 ? -6.469 -9.611 -0.914 1.00 95.50 100 THR A O 1
ATOM 818 N N . GLY A 1 101 ? -8.291 -10.164 0.277 1.00 95.62 101 GLY A N 1
ATOM 819 C CA . GLY A 1 101 ? -8.697 -8.797 0.593 1.00 95.62 101 GLY A CA 1
ATOM 820 C C . GLY A 1 101 ? -8.903 -8.619 2.092 1.00 95.62 101 GLY A C 1
ATOM 821 O O . GLY A 1 101 ? -9.333 -9.544 2.780 1.00 95.62 101 GLY A O 1
ATOM 822 N N . TYR A 1 102 ? -8.613 -7.419 2.580 1.00 95.88 102 TYR A N 1
ATOM 823 C CA . TYR A 1 102 ? -8.998 -6.949 3.907 1.00 95.88 102 TYR A CA 1
ATOM 824 C C . TYR A 1 102 ? -9.803 -5.654 3.749 1.00 95.88 102 TYR A C 1
ATOM 826 O O . TYR A 1 102 ? -9.691 -4.973 2.730 1.00 95.88 102 TYR A O 1
ATOM 834 N N . TYR A 1 103 ? -10.616 -5.320 4.746 1.00 95.25 103 TYR A N 1
ATOM 835 C CA . TYR A 1 103 ? -11.373 -4.072 4.793 1.00 95.25 103 TYR A CA 1
ATOM 836 C C . TYR A 1 103 ? -11.427 -3.554 6.231 1.00 95.25 103 TYR A C 1
ATOM 838 O O . TYR A 1 103 ? -11.115 -4.288 7.172 1.00 95.25 103 TYR A O 1
ATOM 846 N N . GLU A 1 104 ? -11.805 -2.291 6.396 1.00 96.31 104 GLU A N 1
ATOM 847 C CA . GLU A 1 104 ? -12.088 -1.696 7.700 1.00 96.31 104 GLU A CA 1
ATOM 848 C C . GLU A 1 104 ? -13.592 -1.838 7.992 1.00 96.31 104 GLU A C 1
ATOM 850 O O . GLU A 1 104 ? -14.402 -1.288 7.243 1.00 96.31 104 GLU A O 1
ATOM 855 N N . PRO A 1 105 ? -14.006 -2.625 9.004 1.00 96.00 105 PRO A N 1
ATOM 856 C CA . PRO A 1 105 ? -15.418 -2.812 9.303 1.00 96.00 105 PRO A CA 1
ATOM 857 C C . PRO A 1 105 ? -16.022 -1.583 9.984 1.00 96.00 105 PRO A C 1
ATOM 859 O O . PRO A 1 105 ? -15.448 -1.028 10.918 1.00 96.00 105 PRO A O 1
ATOM 862 N N . GLU A 1 106 ? -17.239 -1.227 9.580 1.00 96.69 106 GLU A N 1
ATOM 863 C CA . GLU A 1 106 ? -18.044 -0.210 10.255 1.00 96.69 106 GLU A CA 1
ATOM 864 C C . GLU A 1 106 ? -18.967 -0.868 11.287 1.00 96.69 106 GLU A C 1
ATOM 866 O O . GLU A 1 106 ? -19.731 -1.783 10.970 1.00 96.69 106 GLU A O 1
ATOM 871 N N . ILE A 1 107 ? -18.887 -0.414 12.541 1.00 95.00 107 ILE A N 1
ATOM 872 C CA . ILE A 1 107 ? -19.648 -0.972 13.664 1.00 95.00 107 ILE A CA 1
ATOM 873 C C . ILE A 1 107 ? -20.265 0.181 14.457 1.00 95.00 107 ILE A C 1
ATOM 875 O O . ILE A 1 107 ? -19.582 1.148 14.795 1.00 95.00 107 ILE A O 1
ATOM 879 N N . ALA A 1 108 ? -21.557 0.080 14.777 1.00 97.06 108 ALA A N 1
ATOM 880 C C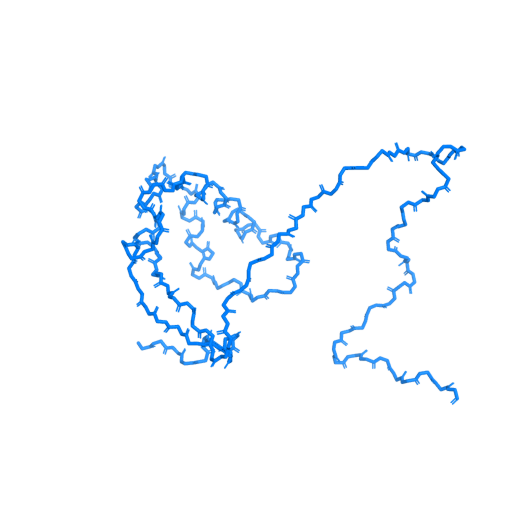A . ALA A 1 108 ? -22.213 1.040 15.660 1.00 97.06 108 ALA A CA 1
ATOM 881 C C . ALA A 1 108 ? -21.619 0.961 17.075 1.00 97.06 108 ALA A C 1
ATOM 883 O O . ALA A 1 108 ? -21.400 -0.128 17.606 1.00 97.06 108 ALA A O 1
ATOM 884 N N . GLY A 1 109 ? -21.400 2.113 17.704 1.00 95.94 109 GLY A N 1
ATOM 885 C CA . GLY A 1 109 ? -20.802 2.186 19.031 1.00 95.94 109 GLY A CA 1
ATOM 886 C C . GLY A 1 109 ? -21.252 3.408 19.822 1.00 95.94 109 GLY A C 1
ATOM 887 O O . GLY A 1 109 ? -21.874 4.326 19.290 1.00 95.94 109 GLY A O 1
ATOM 888 N N . SER A 1 110 ? -20.897 3.415 21.105 1.00 97.25 110 SER A N 1
ATOM 889 C CA . SER A 1 110 ? -21.116 4.530 22.024 1.00 97.25 110 SER A CA 1
ATOM 890 C C . SER A 1 110 ? -19.809 4.889 22.727 1.00 97.25 110 SER A C 1
ATOM 892 O O . SER A 1 110 ? -19.034 4.006 23.091 1.00 97.25 110 SER A O 1
ATOM 894 N N . LEU A 1 111 ? -19.573 6.188 22.948 1.00 97.00 111 LEU A N 1
ATOM 895 C CA . LEU A 1 111 ? -18.423 6.676 23.724 1.00 97.00 111 LEU A CA 1
ATOM 896 C C . LEU A 1 111 ? -18.566 6.400 25.232 1.00 97.00 111 LEU A C 1
ATOM 898 O O . LEU A 1 111 ? -17.578 6.452 25.960 1.00 97.00 111 LEU A O 1
ATOM 902 N N . SER A 1 112 ? -19.781 6.115 25.709 1.00 96.81 112 SER A N 1
ATOM 903 C CA . SER A 1 112 ? -20.074 5.731 27.093 1.00 96.81 112 SER A CA 1
ATOM 904 C C . SER A 1 112 ? -20.844 4.412 27.152 1.00 96.81 112 SER A C 1
ATOM 906 O O . SER A 1 112 ? -21.707 4.139 26.314 1.00 96.81 112 SER A O 1
ATOM 908 N N . GLN A 1 113 ? -20.546 3.588 28.157 1.00 97.44 113 GLN A N 1
ATOM 909 C CA . GLN A 1 113 ? -21.230 2.311 28.358 1.00 97.44 113 GLN A CA 1
ATOM 910 C C . GLN A 1 113 ? -22.709 2.532 28.709 1.00 97.44 113 GLN A C 1
ATOM 912 O O . GLN A 1 113 ? -23.044 3.397 29.519 1.00 97.44 113 GLN A O 1
ATOM 917 N N . ASN A 1 114 ? -23.592 1.730 28.117 1.00 97.38 114 ASN A N 1
ATOM 918 C CA . ASN A 1 114 ? -25.022 1.695 28.430 1.00 97.38 114 ASN A CA 1
ATOM 919 C C . ASN A 1 114 ? -25.602 0.293 28.150 1.00 97.38 114 ASN A C 1
ATOM 921 O O . ASN A 1 114 ? -24.850 -0.637 27.860 1.00 97.38 114 ASN A O 1
ATOM 925 N N . SER A 1 115 ? -26.925 0.129 28.269 1.00 97.44 115 SER A N 1
ATOM 926 C CA . SER A 1 115 ? -27.600 -1.159 28.046 1.00 97.44 115 SER A CA 1
ATOM 927 C C . SER A 1 115 ? -27.434 -1.699 26.626 1.00 97.44 115 SER A C 1
ATOM 929 O O . SER A 1 115 ? -27.362 -2.914 26.456 1.00 97.44 115 SER A O 1
ATOM 931 N N . ASP A 1 116 ? -27.351 -0.814 25.632 1.00 97.62 116 ASP A N 1
ATOM 932 C CA . ASP A 1 116 ? -27.282 -1.170 24.212 1.00 97.62 116 ASP A CA 1
ATOM 933 C C . ASP A 1 116 ? -25.829 -1.406 23.763 1.00 97.62 116 ASP A C 1
ATOM 935 O O . ASP A 1 116 ? -25.573 -2.199 22.860 1.00 97.62 116 ASP A O 1
ATOM 939 N N . PHE A 1 117 ? -24.862 -0.775 24.444 1.00 97.81 117 PHE A N 1
ATOM 940 C CA . PHE A 1 117 ? -23.420 -0.922 24.212 1.00 97.81 117 PHE A CA 1
ATOM 941 C C . PHE A 1 117 ? -22.682 -1.341 25.503 1.00 97.81 117 PHE A C 1
ATOM 943 O O . PHE A 1 117 ? -21.951 -0.534 26.091 1.00 97.81 117 PHE A O 1
ATOM 950 N N . PRO A 1 118 ? -22.862 -2.591 25.983 1.00 97.25 118 PRO A N 1
ATOM 951 C CA . PRO A 1 118 ? -22.316 -3.026 27.269 1.00 97.25 118 PRO A CA 1
ATOM 952 C C . PRO A 1 118 ? -20.846 -3.478 27.210 1.00 97.25 118 PRO A C 1
ATOM 954 O O . PRO A 1 118 ? -20.230 -3.611 28.267 1.00 97.25 118 PRO A O 1
ATOM 957 N N . VAL A 1 119 ? -20.284 -3.727 26.019 1.00 97.31 119 VAL A N 1
ATOM 958 C CA . VAL A 1 119 ? -18.926 -4.275 25.830 1.00 97.31 119 VAL A CA 1
ATOM 959 C C . VAL A 1 119 ? -17.949 -3.171 25.399 1.00 97.31 119 VAL A C 1
ATOM 961 O O . VAL A 1 119 ? -18.186 -2.538 24.370 1.00 97.31 119 VAL A O 1
ATOM 964 N N . PRO A 1 120 ? -16.845 -2.933 26.134 1.00 96.50 120 PRO A N 1
ATOM 965 C CA . PRO A 1 120 ? -15.868 -1.911 25.770 1.00 96.50 120 PRO A CA 1
ATOM 966 C C . PRO A 1 120 ? -14.902 -2.386 24.675 1.00 96.50 120 PRO A C 1
ATOM 968 O O . PRO A 1 120 ? -14.526 -3.557 24.617 1.00 96.50 120 PRO A O 1
ATOM 971 N N . VAL A 1 121 ? -14.405 -1.440 23.874 1.00 95.69 121 VAL A N 1
ATOM 972 C CA . VAL A 1 121 ? -13.196 -1.633 23.061 1.00 95.69 121 VAL A CA 1
ATOM 973 C C . VAL A 1 121 ? -11.987 -1.351 23.952 1.00 95.69 121 VAL A C 1
ATOM 975 O O . VAL A 1 121 ? -11.764 -0.215 24.369 1.00 95.69 121 VAL A O 1
ATOM 978 N N . LEU A 1 122 ? -11.232 -2.394 24.296 1.00 95.38 122 LEU A N 1
ATOM 979 C CA . LEU A 1 122 ? -10.099 -2.283 25.215 1.00 95.38 122 LEU A CA 1
ATOM 980 C C . LEU A 1 122 ? -8.855 -1.751 24.496 1.00 95.38 122 LEU A C 1
ATOM 982 O O . LEU A 1 122 ? -8.458 -2.262 23.450 1.00 95.38 122 LEU A O 1
ATOM 986 N N . GLY A 1 123 ? -8.215 -0.743 25.090 1.00 94.12 123 GLY A N 1
ATOM 987 C CA . GLY A 1 123 ? -6.870 -0.326 24.699 1.00 94.12 123 GLY A CA 1
ATOM 988 C C . GLY A 1 123 ? -5.806 -1.337 25.140 1.00 94.12 123 GLY A C 1
ATOM 989 O O . GLY A 1 123 ? -6.087 -2.295 25.861 1.00 94.12 123 GLY A O 1
ATOM 990 N N . ARG A 1 124 ? -4.552 -1.105 24.740 1.00 93.12 124 ARG A N 1
ATOM 991 C CA . ARG A 1 124 ? -3.415 -1.906 25.214 1.00 93.12 124 ARG A CA 1
ATOM 992 C C . ARG A 1 124 ? -3.243 -1.736 26.740 1.00 93.12 124 ARG A C 1
ATOM 994 O O . ARG A 1 124 ? -3.099 -0.595 27.177 1.00 93.12 124 ARG A O 1
ATOM 1001 N N . PRO A 1 125 ? -3.203 -2.816 27.544 1.00 95.06 125 PRO A N 1
ATOM 1002 C CA . PRO A 1 125 ? -2.937 -2.719 28.982 1.00 95.06 125 PRO A CA 1
ATOM 1003 C C . PRO A 1 125 ? -1.542 -2.154 29.298 1.00 95.06 125 PRO A C 1
ATOM 1005 O O . PRO A 1 125 ? -0.578 -2.434 28.581 1.00 95.06 125 PRO A O 1
ATOM 1008 N N . ASN A 1 126 ? -1.421 -1.390 30.390 1.00 93.69 126 ASN A N 1
ATOM 1009 C CA . ASN A 1 126 ? -0.154 -0.770 30.819 1.00 93.69 126 ASN A CA 1
ATOM 1010 C C . ASN A 1 126 ? 0.893 -1.791 31.292 1.00 93.69 126 ASN A C 1
ATOM 1012 O O . ASN A 1 126 ? 2.088 -1.516 31.250 1.00 93.69 126 ASN A O 1
ATOM 1016 N N . ASP A 1 127 ? 0.444 -2.954 31.753 1.00 92.44 127 ASP A N 1
ATOM 1017 C CA . ASP A 1 127 ? 1.255 -4.079 32.218 1.00 92.44 127 ASP A CA 1
ATOM 1018 C C . ASP A 1 127 ? 1.526 -5.116 31.113 1.00 92.44 127 ASP A C 1
ATOM 1020 O O . ASP A 1 127 ? 2.187 -6.126 31.359 1.00 92.44 127 ASP A O 1
ATOM 1024 N N . LEU A 1 128 ? 1.067 -4.871 29.877 1.00 89.62 128 LEU A N 1
ATOM 1025 C CA . LEU A 1 128 ? 1.324 -5.771 28.757 1.00 89.62 128 LEU A CA 1
ATOM 1026 C C . LEU A 1 128 ? 2.779 -5.644 28.284 1.00 89.62 128 LEU A C 1
ATOM 1028 O O . LEU A 1 128 ? 3.129 -4.747 27.506 1.00 89.62 128 LEU A O 1
ATOM 1032 N N . VAL A 1 129 ? 3.613 -6.593 28.704 1.00 86.25 129 VAL A N 1
ATOM 1033 C CA . VAL A 1 129 ? 5.000 -6.738 28.248 1.00 86.25 129 VAL A CA 1
ATOM 1034 C C . VAL A 1 129 ? 5.035 -7.434 26.883 1.00 86.25 129 VAL A C 1
ATOM 1036 O O . VAL A 1 129 ? 4.428 -8.485 26.691 1.00 86.25 129 VAL A O 1
ATOM 1039 N N . SER A 1 130 ? 5.749 -6.846 25.918 1.00 82.38 130 SER A N 1
ATOM 1040 C CA . SER A 1 130 ? 6.033 -7.474 24.621 1.00 82.38 130 SER A CA 1
ATOM 1041 C C . SER A 1 130 ? 7.482 -7.934 24.573 1.00 82.38 130 SER A C 1
ATOM 1043 O O . SER A 1 130 ? 8.390 -7.161 24.871 1.00 82.38 130 SER A O 1
ATOM 1045 N N . PHE A 1 131 ? 7.688 -9.174 24.152 1.00 81.62 131 PHE A N 1
ATOM 1046 C CA . PHE A 1 131 ? 9.009 -9.765 24.000 1.00 81.62 131 PHE A CA 1
ATOM 1047 C C . PHE A 1 131 ? 9.410 -9.772 22.527 1.00 81.62 131 PHE A C 1
ATOM 1049 O O . PHE A 1 131 ? 8.605 -10.099 21.655 1.00 81.62 131 PHE A O 1
ATOM 1056 N N . GLY A 1 132 ? 10.649 -9.366 22.250 1.00 72.06 132 GLY A N 1
ATOM 1057 C CA . GLY A 1 132 ? 11.247 -9.542 20.928 1.00 72.06 132 GLY A CA 1
ATOM 1058 C C . GLY A 1 132 ? 11.655 -11.004 20.702 1.00 72.06 132 GLY A C 1
ATOM 1059 O O . GLY A 1 132 ? 11.777 -11.742 21.679 1.00 72.06 132 GLY A O 1
ATOM 1060 N N . PRO A 1 133 ? 11.924 -11.416 19.450 1.00 70.50 133 PRO A N 1
ATOM 1061 C CA . PRO A 1 133 ? 12.329 -12.789 19.123 1.00 70.50 133 PRO A CA 1
ATOM 1062 C C . PRO A 1 133 ? 13.508 -13.302 19.970 1.00 70.50 133 PRO A C 1
ATOM 1064 O O . PRO A 1 133 ? 13.483 -14.436 20.439 1.00 70.50 133 PRO A O 1
ATOM 1067 N N . ASP A 1 134 ? 14.485 -12.433 20.248 1.00 77.31 134 ASP A N 1
ATOM 1068 C CA . ASP A 1 134 ? 15.694 -12.768 21.018 1.00 77.31 134 ASP A CA 1
ATOM 1069 C C . ASP A 1 134 ? 15.521 -12.633 22.542 1.00 77.31 134 ASP A C 1
ATOM 1071 O O . ASP A 1 134 ? 16.433 -12.941 23.303 1.00 77.31 134 ASP A O 1
ATOM 1075 N N . ASN A 1 135 ? 14.353 -12.171 22.998 1.00 75.38 135 ASN A N 1
ATOM 1076 C CA . ASN A 1 135 ? 14.047 -11.896 24.404 1.00 75.38 135 ASN A CA 1
ATOM 1077 C C . ASN A 1 135 ? 12.822 -12.689 24.875 1.00 75.38 135 ASN A C 1
ATOM 1079 O O . ASN A 1 135 ? 12.041 -12.194 25.686 1.00 75.38 135 ASN A O 1
ATOM 1083 N N . THR A 1 136 ? 12.634 -13.904 24.355 1.00 75.50 136 THR A N 1
ATOM 1084 C CA . THR A 1 136 ? 11.554 -14.791 24.806 1.00 75.50 136 THR A CA 1
ATOM 1085 C C . THR A 1 136 ? 11.745 -15.074 26.303 1.00 75.50 136 THR A C 1
ATOM 1087 O O . THR A 1 136 ? 12.838 -15.491 26.699 1.00 75.50 136 THR A O 1
ATOM 1090 N N . PRO A 1 137 ? 10.740 -14.810 27.157 1.00 72.38 137 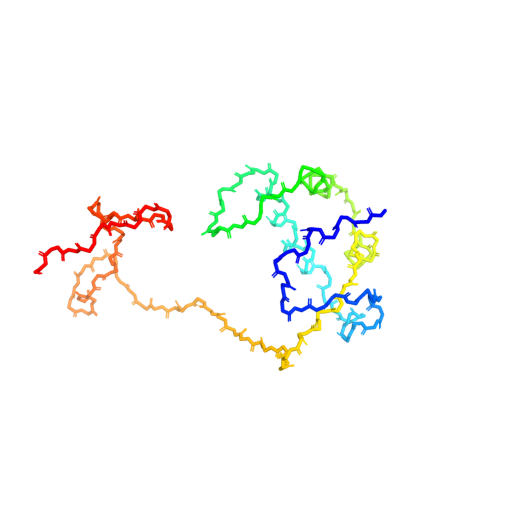PRO A N 1
ATOM 1091 C CA . PRO A 1 137 ? 10.859 -15.078 28.578 1.00 72.38 137 PRO A CA 1
ATOM 1092 C C . PRO A 1 137 ? 11.033 -16.588 28.779 1.00 72.38 137 PRO A C 1
ATOM 1094 O O . PRO A 1 137 ? 10.503 -17.370 27.985 1.00 72.38 137 PRO A O 1
ATOM 1097 N N . PRO A 1 138 ? 11.780 -17.013 29.810 1.00 72.31 138 PRO A N 1
ATOM 1098 C CA . PRO A 1 138 ? 11.883 -18.429 30.132 1.00 72.31 138 PRO A CA 1
ATOM 1099 C C . PRO A 1 138 ? 10.483 -19.009 30.354 1.00 72.31 138 PRO A C 1
ATOM 1101 O O . PRO A 1 138 ? 9.601 -18.302 30.854 1.00 72.31 138 PRO A O 1
ATOM 1104 N N . ASP A 1 139 ? 10.296 -20.279 29.984 1.00 74.94 139 ASP A N 1
ATOM 1105 C CA . ASP A 1 139 ? 9.033 -20.975 30.221 1.00 74.94 139 ASP A CA 1
ATOM 1106 C C . ASP A 1 139 ? 8.610 -20.778 31.683 1.00 74.94 139 ASP A C 1
ATOM 1108 O O . ASP A 1 139 ? 9.451 -20.906 32.587 1.00 74.94 139 ASP A O 1
ATOM 1112 N N . PRO A 1 140 ? 7.337 -20.430 31.940 1.00 69.50 140 PRO A N 1
ATOM 1113 C CA . PRO A 1 140 ? 6.861 -20.312 33.302 1.00 69.50 140 PRO A CA 1
ATOM 1114 C C . PRO A 1 140 ? 7.080 -21.661 33.987 1.00 69.50 140 PRO A C 1
ATOM 1116 O O . PRO A 1 140 ? 6.590 -22.687 33.519 1.00 69.50 140 PRO A O 1
ATOM 1119 N N . LEU A 1 141 ? 7.860 -21.646 35.070 1.00 51.28 141 LEU A N 1
ATOM 1120 C CA . LEU A 1 141 ? 8.086 -22.812 35.914 1.00 51.28 141 LEU A CA 1
ATOM 1121 C C . LEU A 1 141 ? 6.729 -23.255 36.475 1.00 51.28 141 LEU A C 1
ATOM 1123 O O . LEU A 1 141 ? 6.219 -22.645 37.417 1.00 51.28 141 LEU A O 1
ATOM 1127 N N . PHE A 1 142 ? 6.151 -24.286 35.868 1.00 56.84 142 PHE A N 1
ATOM 1128 C CA . PHE A 1 142 ? 5.138 -25.133 36.482 1.00 56.84 142 PHE A CA 1
ATOM 1129 C C . PHE A 1 142 ? 5.798 -26.442 36.906 1.00 56.84 142 PHE A C 1
ATOM 1131 O O . PHE A 1 142 ? 6.550 -27.015 36.084 1.00 56.84 142 PHE A O 1
#

Foldseek 3Di:
DDDPVPVPVPPFKDKAWDAQVPDPCSVPDDLVVVVVVLLVVLVCLLVVPDDPDDDPDDDPVVNVVSVVSNPDPDDDRSVVCRPPHTDIDIGGNDDDDDDDDDDDDDDDADPDDDPVHPDDDDDDDPPDDDADPVGPPPDPDD

pLDDT: mean 88.25, std 14.39, range [34.66, 98.19]

Radius of gyration: 22.22 Å; chains: 1; bounding box: 54×46×58 Å

Secondary structure (DSSP, 8-state):
---GGGGTT-TTEEEEE--GGGSTTGGGS-HHHHHHHHHHHHHHHHHTPPPSS--PPPPHHHHHHHHHHHT-S---HHHHHHHH---EEEEESSS---------------SS--SS--S------TT-----GGGPPPPP--

Sequence (142 aa):
MSDPHLYSALIDAELEPTDFHNMAGWAHDDHRDAFTVFLKSAEAIVERRPDLRAARNVPEPFRRFAAETLNAKTIEPRQFFERNFTPYKIIPKQGSGFLTGYYEPEIAGSLSQNSDFPVPVLGRPNDLVSFGPDNTPPDPLF